Protein AF-A0A9D7K6R2-F1 (afdb_monomer_lite)

Secondary structure (DSSP, 8-state):
-GGGSTTT----TT-------PPPEEEEEEEESBSS-EEEEEETT-BHHHHHHHTT-B-TTB-SSSEEEE-TTS--EEE-HHHHHH-GGGGGGGB--TTEEEEEPBPS-EEEE-SSBSS-EEEE--TT--HHHHHHHTT-B-TT--TT-EEEEEEETTEEEEEEE-HHHHTT--

Structure (mmCIF, N/CA/C/O backbone):
data_AF-A0A9D7K6R2-F1
#
_entry.id   AF-A0A9D7K6R2-F1
#
loop_
_atom_site.group_PDB
_atom_site.id
_atom_site.type_symbol
_atom_site.label_atom_id
_atom_site.label_alt_id
_atom_site.label_comp_id
_atom_site.label_asym_id
_atom_site.label_entity_id
_atom_site.label_seq_id
_atom_site.pdbx_PDB_ins_code
_atom_site.Cartn_x
_atom_site.Cartn_y
_atom_site.Cartn_z
_atom_site.occupancy
_atom_site.B_iso_or_equiv
_atom_site.auth_seq_id
_atom_site.auth_comp_id
_atom_site.auth_asym_id
_atom_site.auth_atom_id
_atom_site.pdbx_PDB_model_num
ATOM 1 N N . MET A 1 1 ? -20.194 -12.291 38.640 1.00 50.03 1 MET A N 1
ATOM 2 C CA . MET A 1 1 ? -19.738 -13.695 38.806 1.00 50.03 1 MET A CA 1
ATOM 3 C C . MET A 1 1 ? -19.329 -14.048 40.242 1.00 50.03 1 MET A C 1
ATOM 5 O O . MET A 1 1 ? -19.576 -15.177 40.641 1.00 50.03 1 MET A O 1
ATOM 9 N N . ALA A 1 2 ? -18.831 -13.106 41.059 1.00 49.44 2 ALA A N 1
ATOM 10 C CA . ALA A 1 2 ? -18.462 -13.344 42.468 1.00 49.44 2 ALA A CA 1
ATOM 11 C C . ALA A 1 2 ? -19.596 -13.884 43.374 1.00 49.44 2 ALA A C 1
ATOM 13 O O . ALA A 1 2 ? -19.342 -14.604 44.333 1.00 49.44 2 ALA A O 1
ATOM 14 N N . SER A 1 3 ? -20.862 -13.600 43.050 1.00 56.78 3 SER A N 1
ATOM 15 C CA . SER A 1 3 ? -22.003 -13.999 43.887 1.00 56.78 3 SER A CA 1
ATOM 16 C C . SER A 1 3 ? -22.361 -15.495 43.838 1.00 56.78 3 SER A C 1
ATOM 18 O O . SER A 1 3 ? -23.118 -15.942 44.693 1.00 56.78 3 SER A O 1
ATOM 20 N N . LYS A 1 4 ? -21.856 -16.275 42.867 1.00 55.97 4 LYS A N 1
ATOM 21 C CA . LYS A 1 4 ? -22.204 -17.708 42.713 1.00 55.97 4 LYS A CA 1
ATOM 22 C C . LYS A 1 4 ? -21.193 -18.679 43.342 1.00 55.97 4 LYS A C 1
ATOM 24 O O . LYS A 1 4 ? -21.476 -19.867 43.411 1.00 55.97 4 LYS A O 1
ATOM 29 N N . LEU A 1 5 ? -20.045 -18.193 43.821 1.00 56.59 5 LEU A N 1
ATOM 30 C CA . LEU A 1 5 ? -18.946 -19.032 44.334 1.00 56.59 5 LEU A CA 1
ATOM 31 C C . LEU A 1 5 ? -18.847 -19.070 45.869 1.00 56.59 5 LEU A C 1
ATOM 33 O O . LEU A 1 5 ? -18.023 -19.794 46.418 1.00 56.59 5 LEU A O 1
ATOM 37 N N . LYS A 1 6 ? -19.701 -18.323 46.577 1.00 55.56 6 LYS A N 1
ATOM 38 C CA . LYS A 1 6 ? -19.623 -18.141 48.036 1.00 55.56 6 LYS A CA 1
ATOM 39 C C . LYS A 1 6 ? -20.032 -19.378 48.853 1.00 55.56 6 LYS A C 1
ATOM 41 O O . LYS A 1 6 ? -19.667 -19.474 50.016 1.00 55.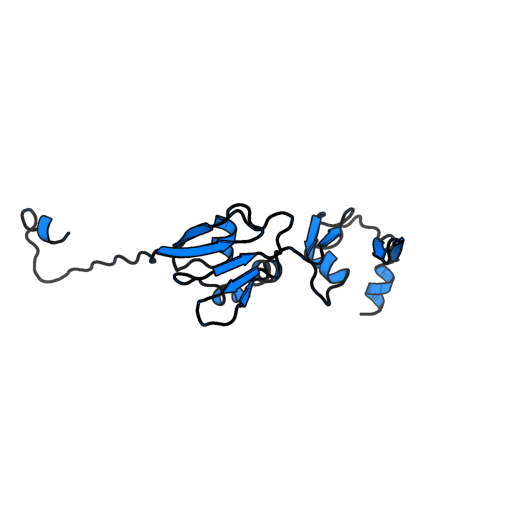56 6 LYS A O 1
ATOM 46 N N . ASN A 1 7 ? -20.763 -20.322 48.256 1.00 57.00 7 ASN A N 1
ATOM 47 C CA . ASN A 1 7 ? -21.353 -21.452 48.988 1.00 57.00 7 ASN A CA 1
ATOM 48 C C . ASN A 1 7 ? -20.484 -22.721 49.012 1.00 57.00 7 ASN A C 1
ATOM 50 O O . ASN A 1 7 ? -20.844 -23.668 49.700 1.00 57.00 7 ASN A O 1
ATOM 54 N N . TYR A 1 8 ? -19.356 -22.745 48.292 1.00 55.62 8 TYR A N 1
ATOM 55 C CA . TYR A 1 8 ? -18.466 -23.916 48.224 1.00 55.62 8 TYR A CA 1
ATOM 56 C C . TYR A 1 8 ? -17.009 -23.622 48.610 1.00 55.62 8 TYR A C 1
ATOM 58 O O . TYR A 1 8 ? -16.218 -24.553 48.724 1.00 55.62 8 TYR A O 1
ATOM 66 N N . TYR A 1 9 ? -16.650 -22.358 48.860 1.00 50.66 9 TYR A N 1
ATOM 67 C CA . TYR A 1 9 ? -15.287 -21.960 49.214 1.00 50.66 9 TYR A CA 1
ATOM 68 C C . TYR A 1 9 ? -15.296 -20.932 50.354 1.00 50.66 9 TYR A C 1
ATOM 70 O O . TYR A 1 9 ? -15.826 -19.829 50.214 1.00 50.66 9 TYR A O 1
ATOM 78 N N . TYR A 1 10 ? -14.694 -21.295 51.490 1.00 53.22 10 TYR A N 1
ATOM 79 C CA . TYR A 1 10 ? -14.354 -20.357 52.560 1.00 53.22 10 TYR A CA 1
ATOM 80 C C . TYR A 1 10 ? -13.104 -19.577 52.142 1.00 53.22 10 TYR A C 1
ATOM 82 O O . TYR A 1 10 ? -12.001 -20.117 52.136 1.00 53.22 10 TYR A O 1
ATOM 90 N N . PHE A 1 11 ? -13.271 -18.308 51.777 1.00 55.09 11 PHE A N 1
ATOM 91 C CA . PHE A 1 11 ? -12.156 -17.438 51.412 1.00 55.09 11 PHE A CA 1
ATOM 92 C C . PHE A 1 11 ? -11.631 -16.692 52.647 1.00 55.09 11 PHE A C 1
ATOM 94 O O . PHE A 1 11 ? -12.374 -15.932 53.272 1.00 55.09 11 PHE A O 1
ATOM 101 N N . GLN A 1 12 ? -10.357 -16.896 53.002 1.00 60.78 12 GLN A N 1
ATOM 102 C CA . GLN A 1 12 ? -9.669 -16.052 53.985 1.00 60.78 12 GLN A CA 1
ATOM 103 C C . GLN A 1 12 ? -9.384 -14.668 53.385 1.00 60.78 12 GLN A C 1
ATOM 105 O O . GLN A 1 12 ? -9.139 -14.530 52.189 1.00 60.78 12 GLN A O 1
ATOM 110 N N . LYS A 1 13 ? -9.462 -13.631 54.222 1.00 55.56 13 LYS A N 1
ATOM 111 C CA . LYS A 1 13 ? -9.623 -12.225 53.823 1.00 55.56 13 LYS A CA 1
ATOM 112 C C . LYS A 1 13 ? -8.381 -11.568 53.197 1.00 55.56 13 LYS A C 1
ATOM 114 O O . LYS A 1 13 ? -8.448 -10.380 52.908 1.00 55.56 13 LYS A O 1
ATOM 119 N N . GLU A 1 14 ? -7.266 -12.267 52.994 1.00 62.81 14 GLU A N 1
ATOM 120 C CA . GLU A 1 14 ? -5.986 -11.549 52.894 1.00 62.81 14 GLU A CA 1
ATOM 121 C C . GLU A 1 14 ? -5.218 -11.595 51.579 1.00 62.81 14 GLU A C 1
ATOM 123 O O . GLU A 1 14 ? -4.314 -10.789 51.474 1.00 62.81 14 GLU A O 1
ATOM 128 N N . ASN A 1 15 ? -5.580 -12.351 50.535 1.00 59.28 15 ASN A N 1
ATOM 129 C CA . ASN A 1 15 ? -4.979 -12.121 49.206 1.00 59.28 15 ASN A CA 1
ATOM 130 C C . ASN A 1 15 ? -5.916 -12.543 48.065 1.00 59.28 15 ASN A C 1
ATOM 132 O O . ASN A 1 15 ? -6.177 -13.728 47.875 1.00 59.28 15 ASN A O 1
ATOM 136 N N . PHE A 1 16 ? -6.382 -11.572 47.277 1.00 58.66 16 PHE A N 1
ATOM 137 C CA . PHE A 1 16 ? -7.012 -11.807 45.978 1.00 58.66 16 PHE A CA 1
ATOM 138 C C . PHE A 1 16 ? -6.264 -11.001 44.916 1.00 58.66 16 PHE A C 1
ATOM 140 O O . PHE A 1 16 ? -6.255 -9.775 44.982 1.00 58.66 16 PHE A O 1
ATOM 147 N N . GLU A 1 17 ? -5.703 -11.676 43.913 1.00 61.06 17 GLU A N 1
ATOM 148 C CA . GLU A 1 17 ? -5.292 -11.042 42.661 1.00 61.06 17 GLU A CA 1
ATOM 149 C C . GLU A 1 17 ? -6.150 -11.610 41.527 1.00 61.06 17 GLU A C 1
ATOM 151 O O . GLU A 1 17 ? -6.198 -12.820 41.299 1.00 61.06 17 GLU A O 1
ATOM 156 N N . LEU A 1 18 ? -6.877 -10.728 40.844 1.00 51.22 18 LEU A N 1
ATOM 157 C CA . LEU A 1 18 ? -7.662 -11.050 39.660 1.00 51.22 18 LEU A CA 1
ATOM 158 C C . LEU A 1 18 ? -7.192 -10.129 38.535 1.00 51.22 18 LEU A C 1
ATOM 160 O O . LEU A 1 18 ? -7.578 -8.963 38.489 1.00 51.22 18 LEU A O 1
ATOM 164 N N . THR A 1 19 ? -6.394 -10.664 37.615 1.00 64.25 19 THR A N 1
ATOM 165 C CA . THR A 1 19 ? -5.845 -9.896 36.494 1.00 64.25 19 THR A CA 1
ATOM 166 C C . THR A 1 19 ? -6.419 -10.437 35.188 1.00 64.25 19 THR A C 1
ATOM 168 O O . THR A 1 19 ? -5.923 -11.406 34.622 1.00 64.25 19 THR A O 1
ATOM 171 N N . VAL A 1 20 ? -7.502 -9.820 34.706 1.00 56.75 20 VAL A N 1
ATOM 172 C CA . VAL A 1 20 ? -8.017 -10.039 33.344 1.00 56.75 20 VAL A CA 1
ATOM 173 C C . VAL A 1 20 ? -7.611 -8.838 32.501 1.00 56.75 20 VAL A C 1
ATOM 175 O O . VAL A 1 20 ? -8.282 -7.810 32.509 1.00 56.75 20 VAL A O 1
ATOM 178 N N . ILE A 1 21 ? -6.496 -8.965 31.782 1.00 62.38 21 ILE A N 1
ATOM 179 C CA . ILE A 1 21 ? -6.027 -7.960 30.821 1.00 62.38 21 ILE A CA 1
ATOM 180 C C . ILE A 1 21 ? -6.304 -8.508 29.421 1.00 62.38 21 ILE A C 1
ATOM 182 O O . ILE A 1 21 ? -5.403 -8.932 28.705 1.00 62.38 21 ILE A O 1
ATOM 186 N N . THR A 1 22 ? -7.576 -8.574 29.031 1.00 69.12 22 THR A N 1
ATOM 187 C CA . THR A 1 22 ? -7.908 -8.780 27.617 1.00 69.12 22 THR A CA 1
ATOM 188 C C . THR A 1 22 ? -7.978 -7.418 26.955 1.00 69.12 22 THR A C 1
ATOM 190 O O . THR A 1 22 ? -8.674 -6.527 27.446 1.00 69.12 22 THR A O 1
ATOM 193 N N . ALA A 1 23 ? -7.278 -7.247 25.839 1.00 79.50 23 ALA A N 1
ATOM 194 C CA . ALA A 1 23 ? -7.438 -6.054 25.027 1.00 79.50 23 ALA A CA 1
ATOM 195 C C . ALA A 1 23 ? -8.918 -5.885 24.645 1.00 79.50 23 ALA A C 1
ATOM 197 O O . ALA A 1 23 ? -9.579 -6.843 24.237 1.00 79.50 23 ALA A O 1
ATOM 198 N N . ARG A 1 24 ? -9.451 -4.669 24.811 1.00 90.12 24 ARG A N 1
ATOM 199 C CA . ARG A 1 24 ? -10.836 -4.374 24.427 1.00 90.12 24 ARG A CA 1
ATOM 200 C C . ARG A 1 24 ? -11.018 -4.603 22.925 1.00 90.12 24 ARG A C 1
ATOM 202 O O . ARG A 1 24 ? -10.103 -4.341 22.143 1.00 90.12 24 ARG A O 1
ATOM 209 N N . THR A 1 25 ? -12.202 -5.056 22.534 1.00 93.94 25 THR A N 1
ATOM 210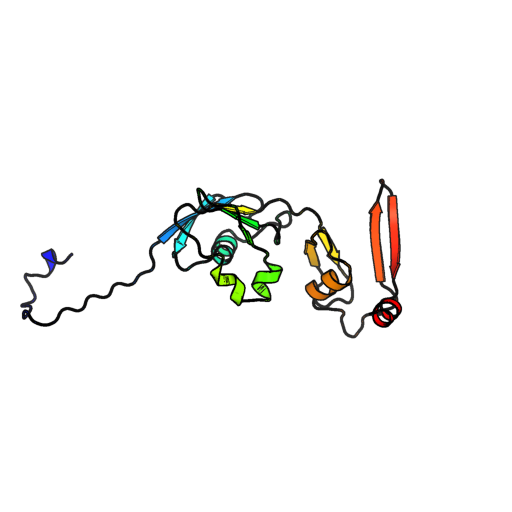 C CA . THR A 1 25 ? -12.606 -5.080 21.123 1.00 93.94 25 THR A CA 1
ATOM 211 C C . THR A 1 25 ? -13.094 -3.694 20.724 1.00 93.94 25 THR A C 1
ATOM 213 O O . THR A 1 25 ? -13.719 -3.014 21.539 1.00 93.94 25 THR A O 1
ATOM 216 N N . ILE A 1 26 ? -12.774 -3.287 19.501 1.00 96.69 26 ILE A N 1
ATOM 217 C CA . ILE A 1 26 ? -13.208 -2.038 18.893 1.00 96.69 26 ILE A CA 1
ATOM 218 C C . ILE A 1 26 ? -13.884 -2.282 17.547 1.00 96.69 26 ILE A C 1
ATOM 220 O O . ILE A 1 26 ? -13.527 -3.221 16.830 1.00 96.69 26 ILE A O 1
ATOM 224 N N . ASN A 1 27 ? -14.824 -1.406 17.201 1.00 97.38 27 ASN A N 1
ATOM 225 C CA . ASN A 1 27 ? -15.424 -1.354 15.872 1.00 97.38 27 ASN A CA 1
ATOM 226 C C . ASN A 1 27 ? -14.614 -0.438 14.956 1.00 97.38 27 ASN A C 1
ATOM 228 O O . ASN A 1 27 ? -14.353 0.714 15.301 1.00 97.38 27 ASN A O 1
ATOM 232 N N . VAL A 1 28 ? -14.259 -0.929 13.771 1.00 98.06 28 VAL A N 1
ATOM 233 C CA . VAL A 1 28 ? -13.554 -0.158 12.738 1.00 98.06 28 VAL A CA 1
ATOM 234 C C . VAL A 1 28 ? -14.278 -0.328 11.413 1.00 98.06 28 VAL A C 1
ATOM 236 O O . VAL A 1 28 ? -14.623 -1.443 11.029 1.00 98.06 28 VAL A O 1
ATOM 239 N N . ASN A 1 29 ? -14.521 0.773 10.708 1.00 98.25 29 ASN A N 1
ATOM 240 C CA . ASN A 1 29 ? -15.230 0.759 9.431 1.00 98.25 29 ASN A CA 1
ATOM 241 C C . ASN A 1 29 ? -14.229 0.792 8.280 1.00 98.25 29 ASN A C 1
ATOM 243 O O . ASN A 1 29 ? -13.477 1.756 8.150 1.00 98.25 29 ASN A O 1
ATOM 247 N N . ILE A 1 30 ? -14.228 -0.237 7.437 1.00 98.50 30 ILE A N 1
ATOM 248 C CA . ILE A 1 30 ? -13.324 -0.362 6.291 1.00 98.50 30 ILE A CA 1
ATOM 249 C C . ILE A 1 30 ? -14.149 -0.284 5.011 1.00 98.50 30 ILE A C 1
ATOM 251 O O . ILE A 1 30 ? -15.125 -1.024 4.862 1.00 98.50 30 ILE A O 1
ATOM 255 N N . TYR A 1 31 ? -13.784 0.618 4.101 1.00 98.00 31 TYR A N 1
ATOM 256 C CA . TYR A 1 31 ? -14.516 0.811 2.853 1.00 98.00 31 TYR A CA 1
ATOM 257 C C . TYR A 1 31 ? -13.632 1.230 1.668 1.00 98.00 31 TYR A C 1
ATOM 259 O O . TYR A 1 31 ? -12.509 1.709 1.843 1.00 98.00 31 TYR A O 1
ATOM 267 N N . GLY A 1 32 ? -14.173 1.085 0.456 1.00 98.06 32 GLY A N 1
ATOM 268 C CA . GLY A 1 32 ? -13.522 1.433 -0.805 1.00 98.06 32 GLY A CA 1
ATOM 269 C C . GLY A 1 32 ? -13.063 0.191 -1.568 1.00 98.06 32 GLY A C 1
ATOM 270 O O . GLY A 1 32 ? -13.761 -0.821 -1.611 1.00 98.06 32 GLY A O 1
ATOM 271 N N . GLU A 1 33 ? -11.881 0.269 -2.170 1.00 98.00 33 GLU A N 1
ATOM 272 C CA . GLU A 1 33 ? -11.290 -0.799 -2.978 1.00 98.00 33 GLU A CA 1
ATOM 273 C C . GLU A 1 33 ? -10.607 -1.872 -2.118 1.00 98.00 33 GLU A C 1
ATOM 275 O O . GLU A 1 33 ? -9.398 -2.095 -2.194 1.00 98.00 33 GLU A O 1
ATOM 280 N N . VAL A 1 34 ? -11.401 -2.559 -1.297 1.00 98.25 34 VAL A N 1
ATOM 281 C CA . VAL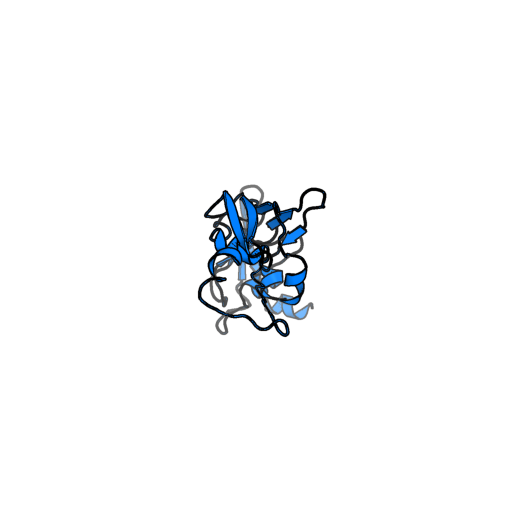 A 1 34 ? -11.008 -3.751 -0.526 1.00 98.25 34 VAL A CA 1
ATOM 282 C C . VAL A 1 34 ? -11.884 -4.945 -0.885 1.00 98.25 34 VAL A C 1
ATOM 284 O O . VAL A 1 34 ? -13.004 -4.781 -1.370 1.00 98.25 34 VAL A O 1
ATOM 287 N N . PHE A 1 35 ? -11.396 -6.160 -0.626 1.00 97.56 35 PHE A N 1
ATOM 288 C CA . PHE A 1 35 ? -12.170 -7.376 -0.903 1.00 97.56 35 PHE A CA 1
ATOM 289 C C . PHE A 1 35 ? -13.443 -7.479 -0.058 1.00 97.56 35 PHE A C 1
ATOM 291 O O . PHE A 1 35 ? -14.492 -7.857 -0.576 1.00 97.56 35 PHE A O 1
ATOM 298 N N . THR A 1 36 ? -13.365 -7.140 1.231 1.00 97.81 36 THR A N 1
ATOM 299 C CA . THR A 1 36 ? -14.512 -7.173 2.145 1.00 97.81 36 THR A CA 1
ATOM 300 C C . THR A 1 36 ? -14.704 -5.809 2.794 1.00 97.81 36 THR A C 1
ATOM 302 O O . THR A 1 36 ? -13.906 -5.385 3.626 1.00 97.81 36 THR A O 1
ATOM 305 N N . ASN A 1 37 ? -15.785 -5.130 2.422 1.00 97.00 37 ASN A N 1
ATOM 306 C CA . ASN A 1 37 ? -16.178 -3.841 2.986 1.00 97.00 37 ASN A CA 1
ATOM 307 C C . ASN A 1 37 ? -17.110 -4.034 4.193 1.00 97.00 37 ASN A C 1
ATOM 309 O O . ASN A 1 37 ? -17.897 -4.980 4.224 1.00 97.00 37 ASN A O 1
ATOM 313 N N . GLY A 1 38 ? -17.074 -3.106 5.150 1.00 97.62 38 GLY A N 1
ATOM 314 C CA . GLY A 1 38 ? -18.005 -3.063 6.278 1.00 97.62 38 GLY A CA 1
ATOM 315 C C . GLY A 1 38 ? -17.340 -2.781 7.621 1.00 97.62 38 GLY A C 1
ATOM 316 O O . GLY A 1 38 ? -16.220 -2.274 7.698 1.00 97.62 38 GLY A O 1
ATOM 317 N N . THR A 1 39 ? -18.059 -3.096 8.696 1.00 97.94 39 THR A N 1
ATOM 318 C CA . THR A 1 39 ? -17.585 -2.930 10.073 1.00 97.94 39 THR A CA 1
ATOM 319 C C . THR A 1 39 ? -16.890 -4.199 10.556 1.00 97.94 39 THR A C 1
ATOM 321 O O . THR A 1 39 ? -17.441 -5.296 10.473 1.00 97.94 39 THR A O 1
ATOM 324 N N . PHE A 1 40 ? -15.693 -4.038 11.110 1.00 97.69 40 PHE A N 1
ATOM 325 C CA . PHE A 1 40 ? -14.875 -5.110 11.660 1.00 97.69 40 PHE A CA 1
ATOM 326 C C . PHE A 1 40 ? -14.731 -4.943 13.171 1.00 97.69 40 PHE A C 1
ATOM 328 O O . PHE A 1 40 ? -14.432 -3.855 13.660 1.00 97.69 40 PHE A O 1
ATOM 335 N N . ASN A 1 41 ? -14.899 -6.050 13.896 1.00 96.56 41 ASN A N 1
ATOM 336 C CA . ASN A 1 41 ? -14.628 -6.146 15.327 1.00 96.56 41 ASN A CA 1
ATOM 337 C C . ASN A 1 41 ? -13.196 -6.645 15.523 1.00 96.56 41 ASN A C 1
ATOM 339 O O . ASN A 1 41 ? -12.904 -7.808 15.244 1.00 96.56 41 ASN A O 1
ATOM 343 N N . ILE A 1 42 ? -12.299 -5.778 15.982 1.00 94.88 42 ILE A N 1
ATOM 344 C CA . ILE A 1 42 ? -10.874 -6.103 16.128 1.00 94.88 42 ILE A CA 1
ATOM 345 C C . ILE A 1 42 ? -10.360 -5.724 17.514 1.00 94.88 42 ILE A C 1
ATOM 347 O O . ILE A 1 42 ? -10.935 -4.888 18.200 1.00 94.88 42 ILE A O 1
ATOM 351 N N . SER A 1 43 ? -9.247 -6.313 17.938 1.00 94.94 43 SER A N 1
ATOM 352 C CA . SER A 1 43 ? -8.593 -5.923 19.189 1.00 94.94 43 SER A CA 1
ATOM 353 C C . SER A 1 43 ? -8.005 -4.509 19.102 1.00 94.94 43 SER A C 1
ATOM 355 O O . SER A 1 43 ? -7.389 -4.164 18.097 1.00 94.94 43 SER A O 1
ATOM 357 N N . ALA A 1 44 ? -8.111 -3.711 20.167 1.00 92.38 44 ALA A N 1
ATOM 358 C CA . ALA A 1 44 ? -7.574 -2.344 20.223 1.00 92.38 44 ALA A CA 1
ATOM 359 C C . ALA A 1 44 ? -6.037 -2.247 20.161 1.00 92.38 44 ALA A C 1
ATOM 361 O O . ALA A 1 44 ? -5.499 -1.151 20.051 1.00 92.38 44 ALA A O 1
ATOM 362 N N . ILE A 1 45 ? -5.323 -3.372 20.247 1.00 91.56 45 ILE A N 1
ATOM 363 C CA . ILE A 1 45 ? -3.867 -3.419 20.029 1.00 91.56 45 ILE A CA 1
ATOM 364 C C . ILE A 1 45 ? -3.501 -3.564 18.546 1.00 91.56 45 ILE A C 1
ATOM 366 O O . ILE A 1 45 ? -2.323 -3.556 18.209 1.00 91.56 45 ILE A O 1
ATOM 370 N N . ASN A 1 46 ? -4.484 -3.742 17.660 1.00 93.12 46 ASN A N 1
ATOM 371 C CA . ASN A 1 46 ? -4.244 -3.879 16.229 1.00 93.12 46 ASN A CA 1
ATOM 372 C C . ASN A 1 46 ? -4.075 -2.513 15.557 1.00 93.12 46 ASN A C 1
ATOM 374 O O . ASN A 1 46 ? -4.654 -1.503 15.969 1.00 93.12 46 ASN A O 1
ATOM 378 N N . THR A 1 47 ? -3.309 -2.505 14.470 1.00 94.19 47 THR A N 1
ATOM 379 C CA . THR A 1 47 ? -3.130 -1.328 13.619 1.00 94.19 47 THR A CA 1
ATOM 380 C C . THR A 1 47 ? -4.062 -1.354 12.407 1.00 94.19 47 THR A C 1
ATOM 382 O O . THR A 1 47 ? -4.658 -2.382 12.068 1.00 94.19 47 THR A O 1
ATOM 385 N N . ALA A 1 48 ? -4.136 -0.226 11.697 1.00 95.38 48 ALA A N 1
ATOM 386 C CA . ALA A 1 48 ? -4.807 -0.104 10.404 1.00 95.38 48 ALA A CA 1
ATOM 387 C C . ALA A 1 48 ? -4.349 -1.160 9.393 1.00 95.38 48 ALA A C 1
ATOM 389 O O . ALA A 1 48 ? -5.165 -1.680 8.637 1.00 95.38 48 ALA A O 1
ATOM 390 N N . PHE A 1 49 ? -3.071 -1.540 9.421 1.00 94.44 49 PHE A N 1
ATOM 391 C CA . PHE A 1 49 ? -2.551 -2.590 8.554 1.00 94.44 49 PHE A CA 1
ATOM 392 C C . PHE A 1 49 ? -3.135 -3.968 8.901 1.00 94.44 49 PHE A C 1
ATOM 394 O O . PHE A 1 49 ? -3.544 -4.705 8.006 1.00 94.44 49 PHE A O 1
ATOM 401 N N . ASN A 1 50 ? -3.248 -4.309 10.191 1.00 93.75 50 ASN A N 1
ATOM 402 C CA . ASN A 1 50 ? -3.884 -5.564 10.607 1.00 93.75 50 ASN A CA 1
ATOM 403 C C . ASN A 1 50 ? -5.366 -5.609 10.215 1.00 93.75 50 ASN A C 1
ATOM 405 O O . ASN A 1 50 ? -5.851 -6.639 9.752 1.00 93.75 50 ASN A O 1
ATOM 409 N N . ALA A 1 51 ? -6.078 -4.493 10.380 1.00 96.25 51 ALA A N 1
ATOM 410 C CA . ALA A 1 51 ? -7.476 -4.377 9.980 1.00 96.25 51 ALA A CA 1
ATOM 411 C C . ALA A 1 51 ? -7.644 -4.504 8.456 1.00 96.25 51 ALA A C 1
ATOM 413 O O . ALA A 1 51 ? -8.534 -5.208 7.985 1.00 96.25 51 ALA A O 1
ATOM 414 N N . LEU A 1 52 ? -6.734 -3.908 7.681 1.00 96.19 52 LEU A N 1
ATOM 415 C CA . LEU A 1 52 ? -6.709 -4.049 6.230 1.00 96.19 52 LEU A CA 1
ATOM 416 C C . LEU A 1 52 ? -6.490 -5.510 5.809 1.00 96.19 52 LEU A C 1
ATOM 418 O O . LEU A 1 52 ? -7.211 -5.996 4.942 1.00 96.19 52 LEU A O 1
ATOM 422 N N . ILE A 1 53 ? -5.581 -6.243 6.460 1.00 95.00 53 ILE A N 1
ATOM 423 C CA . ILE A 1 53 ? -5.420 -7.691 6.234 1.00 95.00 53 ILE A CA 1
ATOM 424 C C . ILE A 1 53 ? -6.720 -8.441 6.550 1.00 95.00 53 ILE A C 1
ATOM 426 O O . ILE A 1 53 ? -7.131 -9.297 5.771 1.00 95.00 53 ILE A O 1
ATOM 430 N N . ALA A 1 54 ? -7.396 -8.103 7.652 1.00 95.88 54 ALA A N 1
ATOM 431 C CA . ALA A 1 54 ? -8.666 -8.728 8.022 1.00 95.88 54 ALA A CA 1
ATOM 432 C C . ALA A 1 54 ? -9.780 -8.485 6.984 1.00 95.88 54 ALA A C 1
ATOM 434 O O . ALA A 1 54 ? -10.645 -9.340 6.814 1.00 95.88 54 ALA A O 1
ATOM 435 N N . SER A 1 55 ? -9.729 -7.368 6.246 1.00 96.88 55 SER A N 1
ATOM 436 C CA . SER A 1 55 ? -10.632 -7.088 5.114 1.00 96.88 55 SER A CA 1
ATOM 437 C C . SER A 1 55 ? -10.288 -7.840 3.817 1.00 96.88 55 SER A C 1
ATOM 439 O O . SER A 1 55 ? -10.996 -7.707 2.819 1.00 96.88 55 SER A O 1
ATOM 441 N N . GLY A 1 56 ? -9.207 -8.629 3.814 1.00 96.31 56 GLY A N 1
ATOM 442 C CA . GLY A 1 56 ? -8.653 -9.293 2.630 1.00 96.31 56 GLY A CA 1
ATOM 443 C C . GLY A 1 56 ? -7.634 -8.449 1.858 1.00 96.31 56 GLY A C 1
ATOM 444 O O . GLY A 1 56 ? -7.080 -8.918 0.868 1.00 96.31 56 GLY A O 1
ATOM 445 N N . GLY A 1 57 ? -7.347 -7.231 2.322 1.00 96.44 57 GLY A N 1
ATOM 446 C CA . GLY A 1 57 ? -6.448 -6.282 1.672 1.00 96.44 57 GLY A CA 1
ATOM 447 C C . GLY A 1 57 ? -7.099 -5.478 0.537 1.00 96.44 57 GLY A C 1
ATOM 448 O O . GLY A 1 57 ? -8.274 -5.687 0.211 1.00 96.44 57 GLY A O 1
ATOM 449 N N . PRO A 1 58 ? -6.345 -4.537 -0.064 1.00 97.06 58 PRO A N 1
ATOM 450 C CA . PRO A 1 58 ? -6.784 -3.810 -1.250 1.00 97.06 58 PRO A CA 1
ATOM 451 C C . PRO A 1 58 ? -7.024 -4.743 -2.443 1.00 97.06 58 PRO A C 1
ATOM 453 O O . PRO A 1 58 ? -6.312 -5.735 -2.621 1.00 97.06 58 PRO A O 1
ATOM 456 N N . THR A 1 59 ? -8.001 -4.411 -3.288 1.00 96.69 59 THR A N 1
ATOM 457 C CA . THR A 1 59 ? -8.209 -5.096 -4.575 1.00 96.69 59 THR A CA 1
ATOM 458 C C . THR A 1 59 ? -7.103 -4.726 -5.574 1.00 96.69 59 THR A C 1
ATOM 460 O O . THR A 1 59 ? -6.276 -3.852 -5.329 1.00 96.69 59 THR A O 1
ATOM 463 N N . ASN A 1 60 ? -7.125 -5.321 -6.772 1.00 93.12 60 ASN A N 1
ATOM 464 C CA . ASN A 1 60 ? -6.222 -4.938 -7.870 1.00 93.12 60 ASN A CA 1
ATOM 465 C C . ASN A 1 60 ? -6.410 -3.492 -8.376 1.00 93.12 60 ASN A C 1
ATOM 467 O O . ASN A 1 60 ? -5.602 -3.028 -9.187 1.00 93.12 60 ASN A O 1
ATOM 471 N N . LEU A 1 61 ? -7.489 -2.823 -7.962 1.00 95.06 61 LEU A N 1
ATOM 472 C CA . LEU A 1 61 ? -7.771 -1.420 -8.255 1.00 95.06 61 LEU A CA 1
ATOM 473 C C . LEU A 1 61 ? -7.485 -0.516 -7.052 1.00 95.06 61 LEU A C 1
ATOM 475 O O . LEU A 1 61 ? -7.393 0.695 -7.226 1.00 95.06 61 LEU A O 1
ATOM 479 N N . GLY A 1 62 ? -7.338 -1.085 -5.855 1.00 97.19 62 GLY A N 1
ATOM 480 C CA . GLY A 1 62 ? -7.133 -0.338 -4.627 1.00 97.19 62 GLY A CA 1
ATOM 481 C C . GLY A 1 62 ? -5.715 0.181 -4.471 1.00 97.19 62 GLY A C 1
ATOM 482 O O . GLY A 1 62 ? -4.735 -0.486 -4.805 1.00 97.19 62 GLY A O 1
ATOM 483 N N . SER A 1 63 ? -5.614 1.392 -3.935 1.00 97.81 63 SER A N 1
ATOM 484 C CA . SER A 1 63 ? -4.343 1.984 -3.555 1.00 97.81 63 SER A CA 1
ATOM 485 C C . SER A 1 63 ? -3.734 1.206 -2.393 1.00 97.81 63 SER A C 1
ATOM 487 O O . SER A 1 63 ? -4.396 0.905 -1.400 1.00 97.81 63 SER A O 1
ATOM 489 N N . VAL A 1 64 ? -2.442 0.923 -2.495 1.00 96.25 64 VAL A N 1
ATOM 490 C CA . VAL A 1 64 ? -1.629 0.382 -1.400 1.00 96.25 64 VAL A CA 1
ATOM 491 C C . VAL A 1 64 ? -0.832 1.488 -0.705 1.00 96.25 64 VAL A C 1
ATOM 493 O O . VAL A 1 64 ? -0.126 1.224 0.264 1.00 96.25 64 VAL A O 1
ATOM 496 N N . ARG A 1 65 ? -0.928 2.736 -1.184 1.00 94.81 65 ARG A N 1
ATOM 497 C CA . ARG A 1 65 ? -0.063 3.845 -0.743 1.00 94.81 65 ARG A CA 1
ATOM 498 C C . ARG A 1 65 ? -0.796 5.057 -0.197 1.00 94.81 65 ARG A C 1
ATOM 500 O O . ARG A 1 65 ? -0.246 5.799 0.612 1.00 94.81 65 ARG A O 1
ATOM 507 N N . LYS A 1 66 ? -2.030 5.271 -0.646 1.00 95.88 66 LYS A N 1
ATOM 508 C CA . LYS A 1 66 ? -2.893 6.385 -0.239 1.00 95.88 66 LYS A CA 1
ATOM 509 C C . LYS A 1 66 ? -4.065 5.910 0.620 1.00 95.88 66 LYS A C 1
ATOM 511 O O . LYS A 1 66 ? -5.136 6.508 0.579 1.00 95.88 66 LYS A O 1
ATOM 516 N N . ILE A 1 67 ? -3.877 4.833 1.383 1.00 97.44 67 ILE A N 1
ATOM 517 C CA . ILE A 1 67 ? -4.905 4.314 2.291 1.00 97.44 67 ILE A CA 1
ATOM 518 C C . ILE A 1 67 ? -5.099 5.327 3.413 1.00 97.44 67 ILE A C 1
ATOM 520 O O . ILE A 1 67 ? -4.142 5.705 4.083 1.00 97.44 67 ILE A O 1
ATOM 524 N N . GLN A 1 68 ? -6.328 5.776 3.626 1.00 97.69 68 GLN A N 1
ATOM 525 C CA . GLN A 1 68 ? -6.626 6.819 4.597 1.00 97.69 68 GLN A CA 1
ATOM 526 C C . GLN A 1 68 ? -7.170 6.205 5.877 1.00 97.69 68 GLN A C 1
ATOM 528 O O . GLN A 1 68 ? -8.170 5.494 5.861 1.00 97.69 68 GLN A O 1
ATOM 533 N N . VAL A 1 69 ? -6.540 6.530 6.998 1.00 97.62 69 VAL A N 1
ATOM 534 C CA . VAL A 1 69 ? -7.001 6.178 8.340 1.00 97.62 69 VAL A CA 1
ATOM 535 C C . VAL A 1 69 ? -7.501 7.448 9.002 1.00 97.62 69 VAL A C 1
ATOM 537 O O . VAL A 1 69 ? -6.746 8.406 9.181 1.00 97.62 69 VAL A O 1
ATOM 540 N N . THR A 1 70 ? -8.781 7.476 9.346 1.00 97.44 70 THR A N 1
ATOM 541 C CA . THR A 1 70 ? -9.446 8.667 9.868 1.00 97.44 70 THR A CA 1
ATOM 542 C C . THR A 1 70 ? -10.096 8.363 11.200 1.00 97.44 70 THR A C 1
ATOM 544 O O . THR A 1 70 ? -10.965 7.501 11.307 1.00 97.44 70 THR A O 1
ATOM 547 N N . ARG A 1 71 ? -9.706 9.139 12.206 1.00 96.00 71 ARG A N 1
ATOM 548 C CA . ARG A 1 71 ? -10.377 9.184 13.497 1.00 96.00 71 ARG A CA 1
ATOM 549 C C . ARG A 1 71 ? -11.367 10.343 13.509 1.00 96.00 71 ARG A C 1
ATOM 551 O O . ARG A 1 71 ? -10.973 11.443 13.112 1.00 96.00 71 ARG A O 1
ATOM 558 N N . PRO A 1 72 ? -12.610 10.156 13.982 1.00 94.06 72 PRO A N 1
ATOM 559 C CA . PRO A 1 72 ? -13.571 11.248 14.093 1.00 94.06 72 PRO A CA 1
ATOM 560 C C . PRO A 1 72 ? -12.978 12.473 14.809 1.00 94.06 72 PRO A C 1
ATOM 562 O O . PRO A 1 72 ? -12.401 12.359 15.890 1.00 94.06 72 PRO A O 1
ATOM 565 N N . GLY A 1 73 ? -13.083 13.645 14.177 1.00 94.00 73 GLY A N 1
ATOM 566 C CA . GLY A 1 73 ? -12.536 14.905 14.696 1.00 94.00 73 GLY A CA 1
ATOM 567 C C . GLY A 1 73 ? -11.029 15.112 14.493 1.00 94.00 73 GLY A C 1
ATOM 568 O O . GLY A 1 73 ? -10.506 16.142 14.914 1.00 94.00 73 GLY A O 1
ATOM 569 N N . GLN A 1 74 ? -10.320 14.183 13.844 1.00 95.38 74 GLN A N 1
ATOM 570 C CA . GLN A 1 74 ? -8.902 14.325 13.500 1.00 95.38 74 GLN A CA 1
ATOM 571 C C . GLN A 1 74 ? -8.698 14.375 11.986 1.00 95.38 74 GLN A C 1
ATOM 573 O O . GLN A 1 74 ? -9.540 13.935 11.204 1.00 95.38 74 GLN A O 1
ATOM 578 N N . LYS A 1 75 ? -7.552 14.918 11.564 1.00 94.81 75 LYS A N 1
ATOM 579 C CA . LYS A 1 75 ? -7.159 14.885 10.153 1.00 94.81 75 LYS A CA 1
ATOM 580 C C . LYS A 1 75 ? -6.841 13.440 9.731 1.00 94.81 75 LYS A C 1
ATOM 582 O O . LYS A 1 75 ? -6.213 12.728 10.518 1.00 94.81 75 LYS A O 1
ATOM 587 N N . PRO A 1 76 ? -7.216 13.026 8.507 1.00 95.25 76 PRO A N 1
ATOM 588 C CA . PRO A 1 76 ? -6.824 11.730 7.966 1.00 95.25 76 PRO A CA 1
ATOM 589 C C . PRO A 1 76 ? -5.303 11.554 7.951 1.00 95.25 76 PRO A C 1
ATOM 591 O O . PRO A 1 76 ? -4.564 12.490 7.632 1.00 95.25 76 PRO A O 1
ATOM 594 N N . LYS A 1 77 ? -4.842 10.343 8.267 1.00 94.94 77 LYS A N 1
ATOM 595 C CA . LYS A 1 77 ? -3.451 9.911 8.100 1.00 94.94 77 LYS A CA 1
ATOM 596 C C . LYS A 1 77 ? -3.353 8.946 6.925 1.00 94.94 77 LYS A C 1
ATOM 598 O O . LYS A 1 77 ? -4.218 8.089 6.767 1.00 94.94 77 LYS A O 1
ATOM 603 N N . ASN A 1 78 ? -2.276 9.039 6.152 1.00 94.12 78 ASN A N 1
ATOM 604 C CA . ASN A 1 78 ? -2.037 8.130 5.035 1.00 94.12 78 ASN A CA 1
ATOM 605 C C . ASN A 1 78 ? -1.161 6.960 5.479 1.00 94.12 78 ASN A C 1
ATOM 607 O O . ASN A 1 78 ? -0.019 7.167 5.883 1.00 94.12 78 ASN A O 1
ATOM 611 N N . LEU A 1 79 ? -1.696 5.748 5.380 1.00 94.56 79 LEU A N 1
ATOM 612 C CA . LEU A 1 79 ? -0.961 4.501 5.503 1.00 94.56 79 LEU A CA 1
ATOM 613 C C . LEU A 1 79 ? -0.391 4.123 4.129 1.00 94.56 79 LEU A C 1
ATOM 615 O O . LEU A 1 79 ? -1.137 3.784 3.210 1.00 94.56 79 LEU A O 1
ATOM 619 N N . ASP A 1 80 ? 0.935 4.151 4.012 1.00 94.06 80 ASP A N 1
ATOM 620 C CA . ASP A 1 80 ? 1.654 3.614 2.856 1.00 94.06 80 ASP A CA 1
ATOM 621 C C . ASP A 1 80 ? 2.175 2.211 3.197 1.00 94.06 80 ASP A C 1
ATOM 623 O O . ASP A 1 80 ? 3.044 2.052 4.061 1.00 94.06 80 ASP A O 1
ATOM 627 N N . VAL A 1 81 ? 1.642 1.185 2.526 1.00 92.56 81 VAL A N 1
ATOM 628 C CA . VAL A 1 81 ? 2.022 -0.217 2.748 1.00 92.56 81 VAL A CA 1
ATOM 629 C C . VAL A 1 81 ? 3.498 -0.447 2.432 1.00 92.56 81 VAL A C 1
ATOM 631 O O . VAL A 1 81 ? 4.151 -1.215 3.135 1.00 92.56 81 VAL A O 1
ATOM 634 N N . TYR A 1 82 ? 4.068 0.227 1.430 1.00 91.12 82 TYR A N 1
ATOM 635 C CA . TYR A 1 82 ? 5.485 0.060 1.098 1.00 91.12 82 TYR A CA 1
ATOM 636 C C . TYR A 1 82 ? 6.378 0.600 2.212 1.00 91.12 82 TYR A C 1
ATOM 638 O O . TYR A 1 82 ? 7.370 -0.036 2.570 1.00 91.12 82 TYR A O 1
ATOM 646 N N . LEU A 1 83 ? 6.025 1.750 2.792 1.00 89.00 83 LEU A N 1
ATOM 647 C CA . LEU A 1 83 ? 6.753 2.287 3.943 1.00 89.00 83 LEU A CA 1
ATOM 648 C C . LEU A 1 83 ? 6.574 1.393 5.170 1.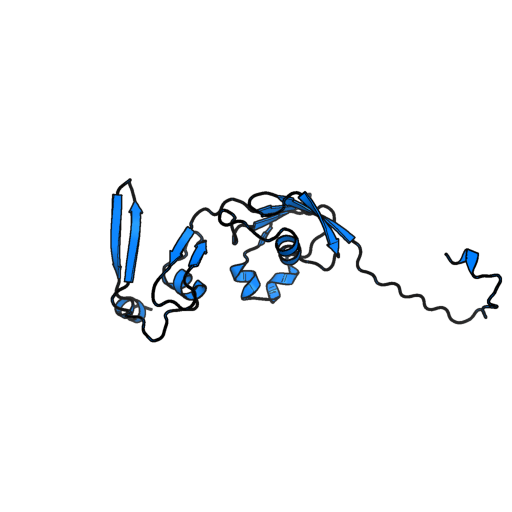00 89.00 83 LEU A C 1
ATOM 650 O O . LEU A 1 83 ? 7.545 1.130 5.875 1.00 89.00 83 LEU A O 1
ATOM 654 N N . TYR A 1 84 ? 5.362 0.881 5.390 1.00 88.06 84 TYR A N 1
ATOM 655 C CA . TYR A 1 84 ? 5.047 0.022 6.530 1.00 88.06 84 TYR A CA 1
ATOM 656 C C . TYR A 1 84 ? 5.850 -1.278 6.521 1.00 88.06 84 TYR A C 1
ATOM 658 O O . TYR A 1 84 ? 6.406 -1.671 7.544 1.00 88.06 84 TYR A O 1
ATOM 666 N N . LEU A 1 85 ? 5.955 -1.928 5.360 1.00 85.38 85 LEU A N 1
ATOM 667 C CA . LEU A 1 85 ? 6.697 -3.181 5.217 1.00 85.38 85 LEU A CA 1
ATOM 668 C C . LEU A 1 85 ? 8.214 -2.998 5.370 1.00 85.38 85 LEU A C 1
ATOM 670 O O . LEU A 1 85 ? 8.896 -3.930 5.787 1.00 85.38 85 LEU A O 1
ATOM 674 N N . ASN A 1 86 ? 8.737 -1.812 5.049 1.00 83.25 86 ASN A N 1
ATOM 675 C CA . ASN A 1 86 ? 10.172 -1.525 5.104 1.00 83.25 86 ASN A CA 1
ATOM 676 C C . ASN A 1 86 ? 10.620 -0.873 6.421 1.00 83.25 86 ASN A C 1
ATOM 678 O O . ASN A 1 86 ? 11.806 -0.920 6.745 1.00 83.25 86 ASN A O 1
ATOM 682 N N . ASN A 1 87 ? 9.710 -0.254 7.178 1.00 82.50 87 ASN A N 1
ATOM 683 C CA . ASN A 1 87 ? 10.029 0.440 8.422 1.00 82.50 87 ASN A CA 1
ATOM 684 C C . ASN A 1 87 ? 9.024 0.093 9.535 1.00 82.50 87 ASN A C 1
ATOM 686 O O . ASN A 1 87 ? 8.005 0.772 9.682 1.00 82.50 87 ASN A O 1
ATOM 690 N N . PRO A 1 88 ? 9.335 -0.900 10.386 1.00 71.94 88 PRO A N 1
ATOM 691 C CA . PRO A 1 88 ? 8.470 -1.291 11.497 1.00 71.94 88 PRO A CA 1
ATOM 692 C C . PRO A 1 88 ? 8.173 -0.160 12.494 1.00 71.94 88 PRO A C 1
ATOM 694 O O . PRO A 1 88 ? 7.168 -0.222 13.200 1.00 71.94 88 PRO A O 1
ATOM 697 N N . SER A 1 89 ? 8.993 0.893 12.561 1.00 78.69 89 SER A N 1
ATOM 698 C CA . SER A 1 89 ? 8.801 1.998 13.509 1.00 78.69 89 SER A CA 1
ATOM 699 C C . SER A 1 89 ? 7.544 2.825 13.229 1.00 78.69 89 SER A C 1
ATOM 701 O O . SER A 1 89 ? 6.998 3.419 14.154 1.00 78.69 89 SER A O 1
ATOM 703 N N . ILE A 1 90 ? 7.034 2.831 11.989 1.00 77.75 90 ILE A N 1
ATOM 704 C CA . ILE A 1 90 ? 5.828 3.605 11.640 1.00 77.75 90 ILE A CA 1
ATOM 705 C C . ILE A 1 90 ? 4.535 2.962 12.162 1.00 77.75 90 ILE A C 1
ATOM 707 O O . ILE A 1 90 ? 3.477 3.583 12.134 1.00 77.75 90 ILE A O 1
ATOM 711 N N . THR A 1 91 ? 4.605 1.720 12.658 1.00 72.31 91 THR A N 1
ATOM 712 C CA . THR A 1 91 ? 3.459 0.986 13.226 1.00 72.31 91 THR A CA 1
ATOM 713 C C . THR A 1 91 ? 2.753 1.759 14.339 1.00 72.31 91 THR A C 1
ATOM 715 O O . THR A 1 91 ? 1.529 1.683 14.455 1.00 72.31 91 THR A O 1
ATOM 718 N N . GLN A 1 92 ? 3.503 2.547 15.115 1.00 74.81 92 GLN A N 1
ATOM 719 C CA . GLN A 1 92 ? 2.984 3.296 16.258 1.00 74.81 92 GLN A CA 1
ATOM 720 C C . GLN A 1 92 ? 1.958 4.368 15.866 1.00 74.81 92 GLN A C 1
ATOM 722 O O . GLN A 1 92 ? 1.073 4.689 16.659 1.00 74.81 92 GLN A O 1
ATOM 727 N N . ASP A 1 93 ? 2.015 4.879 14.635 1.00 83.38 93 ASP A N 1
ATOM 728 C CA . ASP A 1 93 ? 1.132 5.956 14.181 1.00 83.38 93 ASP A CA 1
ATOM 729 C C . ASP A 1 93 ? -0.270 5.490 13.776 1.00 83.38 93 ASP A C 1
ATOM 731 O O . ASP A 1 93 ? -1.175 6.328 13.640 1.00 83.38 93 ASP A O 1
ATOM 735 N N . PHE A 1 94 ? -0.447 4.175 13.602 1.00 92.88 94 PHE A N 1
ATOM 736 C CA . PHE A 1 94 ? -1.626 3.562 12.987 1.00 92.88 94 PHE A CA 1
ATOM 737 C C . PHE A 1 94 ? -2.395 2.615 13.912 1.00 92.88 94 PHE A C 1
ATOM 739 O O . PHE A 1 94 ? -3.196 1.820 13.420 1.00 92.88 94 PHE A O 1
ATOM 746 N N . TYR A 1 95 ? -2.194 2.687 15.231 1.00 93.69 95 TYR A N 1
ATOM 747 C CA . TYR A 1 95 ? -3.095 2.024 16.178 1.00 93.69 95 TYR A CA 1
ATOM 748 C C . TYR A 1 95 ? -4.522 2.558 16.046 1.00 93.69 95 TYR A C 1
ATOM 750 O O . TYR A 1 95 ? -4.751 3.771 15.949 1.00 93.69 95 TYR A O 1
ATOM 758 N N . LEU A 1 96 ? -5.474 1.631 16.062 1.00 95.25 96 LEU A N 1
ATOM 759 C CA . LEU A 1 96 ? -6.882 1.926 15.843 1.00 95.25 96 LEU A CA 1
ATOM 760 C C . LEU A 1 96 ? -7.616 2.184 17.156 1.00 95.25 96 LEU A C 1
ATOM 762 O O . LEU A 1 96 ? -7.323 1.597 18.196 1.00 95.25 96 LEU A O 1
ATOM 766 N N . ASN A 1 97 ? -8.620 3.046 17.069 1.00 95.31 97 ASN A N 1
ATOM 767 C CA . ASN A 1 97 ? -9.583 3.319 18.119 1.00 95.31 97 ASN A CA 1
ATOM 768 C C . ASN A 1 97 ? -10.998 2.958 17.670 1.00 95.31 97 ASN A C 1
ATOM 770 O O . ASN A 1 97 ? -11.274 2.734 16.493 1.00 95.31 97 ASN A O 1
ATOM 774 N N . GLU A 1 98 ? -11.896 2.940 18.652 1.00 96.19 98 GLU A N 1
ATOM 775 C CA . GLU A 1 98 ? -13.327 2.794 18.425 1.00 96.19 98 GLU A CA 1
ATOM 776 C C . GLU A 1 98 ? -13.823 3.800 17.382 1.00 96.19 98 GLU A C 1
ATOM 778 O O . GLU A 1 98 ? -13.590 5.005 17.512 1.00 96.19 98 GLU A O 1
ATOM 783 N N . ASN A 1 99 ? -14.544 3.288 16.387 1.00 96.38 99 ASN A N 1
ATOM 784 C CA . ASN A 1 99 ? -15.132 4.032 15.279 1.00 96.38 99 ASN A CA 1
ATOM 785 C C . ASN A 1 99 ? -14.122 4.728 14.352 1.00 96.38 99 ASN A C 1
ATOM 787 O O . ASN A 1 99 ? -14.498 5.662 13.640 1.00 96.38 99 ASN A O 1
ATOM 791 N N . ASP A 1 100 ? -12.861 4.286 14.321 1.00 97.75 100 ASP A N 1
ATOM 792 C CA . ASP A 1 100 ? -11.939 4.706 13.265 1.00 97.75 100 ASP A CA 1
ATOM 793 C C . ASP A 1 100 ? -12.429 4.189 11.892 1.00 97.75 100 ASP A C 1
ATOM 795 O O . ASP A 1 100 ? -13.064 3.135 11.766 1.00 97.75 100 ASP A O 1
ATOM 799 N N . PHE A 1 101 ? -12.125 4.955 10.846 1.00 98.12 101 PHE A N 1
ATOM 800 C CA . PHE A 1 101 ? -12.447 4.652 9.456 1.00 98.12 101 PHE A CA 1
ATOM 801 C C . PHE A 1 101 ? -11.170 4.372 8.667 1.00 98.12 101 PHE A C 1
ATOM 803 O O . PHE A 1 101 ? -10.207 5.134 8.755 1.00 98.12 101 PHE A O 1
ATOM 810 N N . ILE A 1 102 ? -11.182 3.318 7.857 1.00 98.31 102 ILE A N 1
ATOM 811 C CA . ILE A 1 102 ? -10.130 2.994 6.895 1.00 98.31 102 ILE A CA 1
ATOM 812 C C . ILE A 1 102 ? -10.744 3.059 5.503 1.00 98.31 102 ILE A C 1
ATOM 814 O O . ILE A 1 102 ? -11.633 2.280 5.168 1.00 98.31 102 ILE A O 1
ATOM 818 N N . PHE A 1 103 ? -10.263 3.992 4.696 1.00 98.44 103 PHE A N 1
ATOM 819 C CA . PHE A 1 103 ? -10.692 4.167 3.320 1.00 98.44 103 PHE A CA 1
ATOM 820 C C . PHE A 1 103 ? -9.567 3.788 2.367 1.00 98.44 103 PHE A C 1
ATOM 822 O O . PHE A 1 103 ? -8.461 4.327 2.452 1.00 98.44 103 PHE A O 1
ATOM 829 N N . VAL A 1 104 ? -9.860 2.881 1.441 1.00 98.56 104 VAL A N 1
ATOM 830 C CA . VAL A 1 104 ? -8.942 2.492 0.371 1.00 98.56 104 VAL A CA 1
ATOM 831 C C . VAL A 1 104 ? -9.430 3.111 -0.940 1.00 98.56 104 VAL A C 1
ATOM 833 O O . VAL A 1 104 ? -10.418 2.634 -1.503 1.00 98.56 104 VAL A O 1
ATOM 836 N N . PRO A 1 105 ? -8.791 4.186 -1.434 1.00 98.00 105 PRO A N 1
ATOM 837 C CA . PRO A 1 105 ? -9.169 4.787 -2.707 1.00 98.00 105 PRO A CA 1
ATOM 838 C C . PRO A 1 105 ? -8.704 3.927 -3.887 1.00 98.00 105 PRO A C 1
ATOM 840 O O . PRO A 1 105 ? -7.878 3.027 -3.732 1.00 98.00 105 PRO A O 1
ATOM 843 N N . ILE A 1 106 ? -9.183 4.257 -5.086 1.00 97.69 106 ILE A N 1
ATOM 844 C CA . ILE A 1 106 ? -8.646 3.711 -6.338 1.00 97.69 106 ILE A CA 1
ATOM 845 C C . ILE A 1 106 ? -7.190 4.174 -6.507 1.00 97.69 106 ILE A C 1
ATOM 847 O O . ILE A 1 106 ? -6.866 5.340 -6.269 1.00 97.69 106 ILE A O 1
ATOM 851 N N . ALA A 1 107 ? -6.311 3.267 -6.928 1.00 96.81 107 ALA A N 1
ATOM 852 C CA . ALA A 1 107 ? -4.925 3.572 -7.255 1.00 96.81 107 ALA A CA 1
ATOM 853 C C . ALA A 1 107 ? -4.835 4.446 -8.516 1.00 96.81 107 ALA A C 1
ATOM 855 O O . ALA A 1 107 ? -5.416 4.131 -9.553 1.00 96.81 107 ALA A O 1
ATOM 856 N N . GLU A 1 108 ? -4.064 5.531 -8.450 1.00 92.50 108 GLU A N 1
ATOM 857 C CA . GLU A 1 108 ? -4.000 6.512 -9.544 1.00 92.50 108 GLU A CA 1
ATOM 858 C C . GLU A 1 108 ? -2.962 6.151 -10.615 1.00 92.50 108 GLU A C 1
ATOM 860 O O . GLU A 1 108 ? -3.239 6.215 -11.811 1.00 92.50 108 GLU A O 1
ATOM 865 N N . LYS A 1 109 ? -1.743 5.781 -10.202 1.00 92.75 109 LYS A N 1
ATOM 866 C CA . LYS A 1 109 ? -0.607 5.578 -11.111 1.00 92.75 109 LYS A CA 1
ATOM 867 C C . LYS A 1 109 ? -0.038 4.179 -10.941 1.00 92.75 109 LYS A C 1
ATOM 869 O O . LYS A 1 109 ? 0.862 3.937 -10.138 1.00 92.75 109 LYS A O 1
ATOM 874 N N . LEU A 1 110 ? -0.566 3.259 -11.739 1.00 93.75 110 LEU A N 1
ATOM 875 C CA . LEU A 1 110 ? -0.137 1.866 -11.775 1.00 93.75 110 LEU A CA 1
ATOM 876 C C . LEU A 1 110 ? 0.875 1.641 -12.899 1.00 93.75 110 LEU A C 1
ATOM 878 O O . LEU A 1 110 ? 0.614 1.946 -14.062 1.00 93.75 110 LEU A O 1
ATOM 882 N N . VAL A 1 111 ? 2.021 1.060 -12.557 1.00 94.75 111 VAL A N 1
ATOM 883 C CA . VAL A 1 111 ? 3.071 0.688 -13.505 1.00 94.75 111 VAL A CA 1
ATOM 884 C C . VAL A 1 111 ? 3.309 -0.810 -13.414 1.00 94.75 111 VAL A C 1
ATOM 886 O O . VAL A 1 111 ? 3.512 -1.357 -12.335 1.00 94.75 111 VAL A O 1
ATOM 889 N N . THR A 1 112 ? 3.268 -1.488 -14.557 1.00 95.38 112 THR A N 1
ATOM 890 C CA . THR A 1 112 ? 3.598 -2.915 -14.633 1.00 95.38 112 THR A CA 1
ATOM 891 C C . THR A 1 112 ? 5.062 -3.063 -15.011 1.00 95.38 112 THR A C 1
ATOM 893 O O . THR A 1 112 ? 5.511 -2.445 -15.976 1.00 95.38 112 THR A O 1
ATOM 896 N N . ILE A 1 113 ? 5.791 -3.882 -14.259 1.00 94.94 1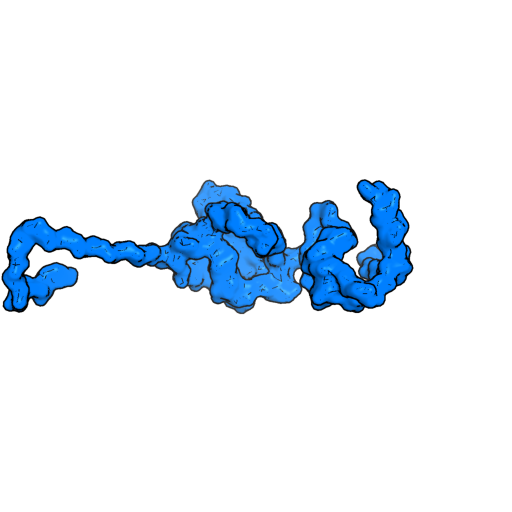13 ILE A N 1
ATOM 897 C CA . ILE A 1 113 ? 7.175 -4.245 -14.550 1.00 94.94 113 ILE A CA 1
ATOM 898 C C . ILE A 1 113 ? 7.273 -5.755 -14.758 1.00 94.94 113 ILE A C 1
ATOM 900 O O . ILE A 1 113 ? 6.693 -6.544 -14.014 1.00 94.94 113 ILE A O 1
ATOM 904 N N . SER A 1 114 ? 7.991 -6.154 -15.803 1.00 94.62 114 SER A N 1
ATOM 905 C CA . SER A 1 114 ? 8.125 -7.545 -16.236 1.00 94.62 114 SER A CA 1
ATOM 906 C C . SER A 1 114 ? 9.511 -7.805 -16.821 1.00 94.62 114 SER A C 1
ATOM 908 O O . SER A 1 114 ? 10.209 -6.861 -17.189 1.00 94.62 114 SER A O 1
ATOM 910 N N . GLY A 1 115 ? 9.880 -9.080 -16.966 1.00 93.81 115 GLY A N 1
ATOM 911 C CA . GLY A 1 115 ? 11.194 -9.502 -17.455 1.00 93.81 115 GLY A CA 1
ATOM 912 C C . GLY A 1 115 ? 12.150 -9.820 -16.306 1.00 93.81 115 GLY A C 1
ATOM 913 O O . GLY A 1 115 ? 11.721 -10.335 -15.277 1.00 93.81 115 GLY A O 1
ATOM 914 N N . GLU A 1 116 ? 13.431 -9.498 -16.486 1.00 94.69 116 GLU A N 1
ATOM 915 C CA . GLU A 1 116 ? 14.533 -9.828 -15.569 1.00 94.69 116 GLU A CA 1
ATOM 916 C C . GLU A 1 116 ? 14.588 -8.909 -14.329 1.00 94.69 116 GLU A C 1
ATOM 918 O O . GLU A 1 116 ? 15.564 -8.201 -14.069 1.00 94.69 116 GLU A O 1
ATOM 923 N N . VAL A 1 117 ? 13.509 -8.924 -13.546 1.00 95.69 117 VAL A N 1
ATOM 924 C CA . VAL A 1 117 ? 13.378 -8.283 -12.227 1.00 95.69 117 VAL A CA 1
ATOM 925 C C . VAL A 1 117 ? 13.021 -9.329 -11.179 1.00 95.69 117 VAL A C 1
ATOM 927 O O . VAL A 1 117 ? 12.352 -10.312 -11.487 1.00 95.69 117 VAL A O 1
ATOM 930 N N . ASN A 1 118 ? 13.436 -9.124 -9.930 1.00 95.38 118 ASN A N 1
ATOM 931 C CA . ASN A 1 118 ? 13.244 -10.133 -8.882 1.00 95.38 118 ASN A CA 1
ATOM 932 C C . ASN A 1 118 ? 11.766 -10.364 -8.531 1.00 95.38 118 ASN A C 1
ATOM 934 O O . ASN A 1 118 ? 11.388 -11.468 -8.139 1.00 95.38 118 ASN A O 1
ATOM 938 N N . ARG A 1 119 ? 10.922 -9.335 -8.659 1.00 95.31 119 ARG A N 1
ATOM 939 C CA . ARG A 1 119 ? 9.478 -9.413 -8.403 1.00 95.31 119 ARG A CA 1
ATOM 940 C C . ARG A 1 119 ? 8.697 -8.748 -9.545 1.00 95.31 119 ARG A C 1
ATOM 942 O O . ARG A 1 119 ? 8.335 -7.578 -9.440 1.00 95.31 119 ARG A O 1
ATOM 949 N N . PRO A 1 120 ? 8.450 -9.463 -10.658 1.00 96.25 120 PRO A N 1
ATOM 950 C CA . PRO A 1 120 ? 7.599 -8.973 -11.739 1.00 96.25 120 PRO A CA 1
ATOM 951 C C . PRO A 1 120 ? 6.160 -8.803 -11.245 1.00 96.25 120 PRO A C 1
ATOM 953 O O . PRO A 1 120 ? 5.526 -9.778 -10.841 1.00 96.25 120 PRO A O 1
ATOM 956 N N . TYR A 1 121 ? 5.638 -7.575 -11.251 1.00 94.75 121 TYR A N 1
ATOM 957 C CA . TYR A 1 121 ? 4.275 -7.298 -10.793 1.00 94.75 121 TYR A CA 1
ATOM 958 C C . TYR A 1 121 ? 3.767 -5.923 -11.251 1.00 94.75 121 TYR A C 1
ATOM 960 O O . TYR A 1 121 ? 4.424 -5.200 -12.007 1.00 94.75 121 TYR A O 1
ATOM 968 N N . LYS A 1 122 ? 2.569 -5.557 -10.787 1.00 94.62 122 LYS A N 1
ATOM 969 C CA . LYS A 1 122 ? 2.006 -4.213 -10.910 1.00 94.62 122 LYS A CA 1
ATOM 970 C C . LYS A 1 122 ? 2.251 -3.434 -9.619 1.00 94.62 122 LYS A C 1
ATOM 972 O O . LYS A 1 122 ? 1.882 -3.892 -8.545 1.00 94.62 122 LYS A O 1
ATOM 977 N N . TYR A 1 123 ? 2.835 -2.251 -9.742 1.00 95.38 123 TYR A N 1
ATOM 978 C CA . TYR A 1 123 ? 3.194 -1.390 -8.622 1.00 95.38 123 TYR A CA 1
ATOM 979 C C . TYR A 1 123 ? 2.491 -0.043 -8.731 1.00 95.38 123 TYR A C 1
ATOM 981 O O . TYR A 1 123 ? 2.409 0.540 -9.811 1.00 95.38 123 TYR A O 1
ATOM 989 N N . GLU A 1 124 ? 2.020 0.474 -7.601 1.00 96.38 124 GLU A N 1
ATOM 990 C CA . GLU A 1 124 ? 1.568 1.859 -7.492 1.00 96.38 124 GLU A CA 1
ATOM 991 C C . GLU A 1 124 ? 2.752 2.799 -7.232 1.00 96.38 124 GLU A C 1
ATOM 993 O O . GLU A 1 124 ? 3.526 2.594 -6.292 1.00 96.38 124 GLU A O 1
ATOM 998 N N . LEU A 1 125 ? 2.877 3.841 -8.054 1.00 95.12 125 LEU A N 1
ATOM 999 C CA . LEU A 1 125 ? 3.837 4.926 -7.860 1.00 95.12 125 LEU A CA 1
ATOM 1000 C C . LEU A 1 125 ? 3.121 6.205 -7.428 1.00 95.12 125 LEU A C 1
ATOM 1002 O O . LEU A 1 125 ? 1.999 6.468 -7.854 1.00 95.12 125 LEU A O 1
ATOM 1006 N N . ILE A 1 126 ? 3.797 7.044 -6.650 1.00 93.38 126 ILE A N 1
ATOM 1007 C CA . ILE A 1 126 ? 3.318 8.394 -6.328 1.00 93.38 126 ILE A CA 1
ATOM 1008 C C . ILE A 1 126 ? 4.007 9.458 -7.191 1.00 93.38 126 ILE A C 1
ATOM 1010 O O . ILE A 1 126 ? 4.953 9.198 -7.947 1.00 93.38 126 ILE A O 1
ATOM 1014 N N . ASN A 1 127 ? 3.492 10.685 -7.114 1.00 86.12 127 ASN A N 1
ATOM 1015 C CA . ASN A 1 127 ? 4.114 11.837 -7.756 1.00 86.12 127 ASN A CA 1
ATOM 1016 C C . ASN A 1 127 ? 5.521 12.009 -7.160 1.00 86.12 127 ASN A C 1
ATOM 1018 O O . ASN A 1 127 ? 5.653 12.042 -5.940 1.00 86.12 127 ASN A O 1
ATOM 1022 N N . ASN A 1 128 ? 6.537 12.099 -8.027 1.00 89.31 128 ASN A N 1
ATOM 1023 C CA . ASN A 1 128 ? 7.985 12.170 -7.740 1.00 89.31 128 ASN A CA 1
ATOM 1024 C C . ASN A 1 128 ? 8.763 10.847 -7.739 1.00 89.31 128 ASN A C 1
ATOM 1026 O O . ASN A 1 128 ? 9.985 10.877 -7.625 1.00 89.31 128 ASN A O 1
ATOM 1030 N N . GLU A 1 129 ? 8.109 9.707 -7.949 1.00 93.06 129 GLU A N 1
ATOM 1031 C CA . GLU A 1 129 ? 8.824 8.438 -8.103 1.00 93.06 129 GLU A CA 1
ATOM 1032 C C . GLU A 1 129 ? 9.115 8.093 -9.559 1.00 93.06 129 GLU A C 1
ATOM 1034 O O . GLU A 1 129 ? 8.333 8.381 -10.478 1.00 93.06 129 GLU A O 1
ATOM 1039 N N . ASN A 1 130 ? 10.261 7.447 -9.750 1.00 91.25 130 ASN A N 1
ATOM 1040 C CA . ASN A 1 130 ? 10.836 7.149 -11.054 1.00 91.25 130 ASN A CA 1
ATOM 1041 C C . ASN A 1 130 ? 11.164 5.651 -11.215 1.00 91.25 130 ASN A C 1
ATOM 1043 O O . ASN A 1 130 ? 10.779 4.806 -10.406 1.00 91.25 130 ASN A O 1
ATOM 1047 N N . LEU A 1 131 ? 11.864 5.313 -12.303 1.00 90.12 131 LEU A N 1
ATOM 1048 C CA . LEU A 1 131 ? 12.251 3.938 -12.622 1.00 90.12 131 LEU A CA 1
ATOM 1049 C C . LEU A 1 131 ? 13.104 3.289 -11.521 1.00 90.12 131 LEU A C 1
ATOM 1051 O O . LEU A 1 131 ? 12.929 2.105 -11.252 1.00 90.12 131 LEU A O 1
ATOM 1055 N N . ASN A 1 132 ? 14.001 4.035 -10.874 1.00 91.06 132 ASN A N 1
ATOM 1056 C CA . ASN A 1 132 ? 14.841 3.487 -9.811 1.00 91.06 132 ASN A CA 1
ATOM 1057 C C . ASN A 1 132 ? 14.005 3.101 -8.587 1.00 91.06 132 ASN A C 1
ATOM 1059 O O . ASN A 1 132 ? 14.271 2.070 -7.975 1.00 91.06 132 ASN A O 1
ATOM 1063 N N . ASP A 1 133 ? 12.980 3.884 -8.249 1.00 93.00 133 ASP A N 1
ATOM 1064 C CA . ASP A 1 133 ? 12.065 3.556 -7.150 1.00 93.00 133 ASP A CA 1
ATOM 1065 C C . ASP A 1 133 ? 11.237 2.316 -7.488 1.00 93.00 133 ASP A C 1
ATOM 1067 O O . ASP A 1 133 ? 11.166 1.381 -6.693 1.00 93.00 133 ASP A O 1
ATOM 1071 N N . LEU A 1 134 ? 10.722 2.243 -8.719 1.00 94.12 134 LEU A N 1
ATOM 1072 C CA . LEU A 1 134 ? 10.034 1.054 -9.217 1.00 94.12 134 LEU A CA 1
ATOM 1073 C C . LEU A 1 134 ? 10.925 -0.196 -9.153 1.00 94.12 134 LEU A C 1
ATOM 1075 O O . LEU A 1 134 ? 10.474 -1.245 -8.696 1.00 94.12 134 LEU A O 1
ATOM 1079 N N . LEU A 1 135 ? 12.190 -0.093 -9.570 1.00 93.00 135 LEU A N 1
ATOM 1080 C CA . LEU A 1 135 ? 13.149 -1.194 -9.480 1.00 93.00 135 LEU A CA 1
ATOM 1081 C C . LEU A 1 135 ? 13.402 -1.598 -8.028 1.00 93.00 135 LEU A C 1
ATOM 1083 O O . LEU A 1 135 ? 13.435 -2.792 -7.744 1.00 93.00 135 LEU A O 1
ATOM 1087 N N . LYS A 1 136 ? 13.521 -0.646 -7.095 1.00 92.75 136 LYS A N 1
ATOM 1088 C CA . LYS A 1 136 ? 13.636 -0.953 -5.659 1.00 92.75 136 LYS A CA 1
ATOM 1089 C C . LYS A 1 136 ? 12.412 -1.719 -5.153 1.00 92.75 136 LYS A C 1
ATOM 1091 O O . LYS A 1 136 ? 12.579 -2.735 -4.483 1.00 92.75 136 LYS A O 1
ATOM 1096 N N . PHE A 1 137 ? 11.199 -1.296 -5.511 1.00 92.69 137 PHE A N 1
ATOM 1097 C CA . PHE A 1 137 ? 9.965 -1.999 -5.131 1.00 92.69 137 PHE A CA 1
ATOM 1098 C C . PHE A 1 137 ? 9.874 -3.404 -5.749 1.00 92.69 137 PHE A C 1
ATOM 1100 O O . PHE A 1 137 ? 9.407 -4.343 -5.100 1.00 92.69 137 PHE A O 1
ATOM 1107 N N . ALA A 1 138 ? 10.397 -3.571 -6.967 1.00 94.50 138 ALA A N 1
ATOM 1108 C CA . ALA A 1 138 ? 10.539 -4.859 -7.645 1.00 94.50 138 ALA A CA 1
ATOM 1109 C C . ALA A 1 138 ? 11.678 -5.738 -7.090 1.00 94.50 138 ALA A C 1
ATOM 1111 O O . ALA A 1 138 ? 11.896 -6.848 -7.575 1.00 94.50 138 ALA A O 1
ATOM 1112 N N . GLY A 1 139 ? 12.406 -5.275 -6.068 1.00 92.31 139 GLY A N 1
ATOM 1113 C CA . GLY A 1 139 ? 13.530 -5.996 -5.469 1.00 92.31 139 GLY A CA 1
ATOM 1114 C C . GLY A 1 139 ? 14.810 -5.966 -6.306 1.00 92.31 139 GLY A C 1
ATOM 1115 O O . GLY A 1 139 ? 15.708 -6.762 -6.058 1.00 92.31 139 GLY A O 1
ATOM 1116 N N . GLY A 1 140 ? 14.907 -5.072 -7.286 1.00 93.00 140 GLY A N 1
ATOM 1117 C CA . GLY A 1 140 ? 16.033 -4.946 -8.204 1.00 93.00 140 GLY A CA 1
ATOM 1118 C C . GLY A 1 140 ? 15.937 -5.853 -9.431 1.00 93.00 140 GLY A C 1
ATOM 1119 O O . GLY A 1 140 ? 14.976 -6.600 -9.632 1.00 93.00 140 GLY A O 1
ATOM 1120 N N . LEU A 1 141 ? 16.964 -5.752 -10.271 1.00 93.50 141 LEU A N 1
ATOM 1121 C CA . LEU A 1 141 ? 17.153 -6.621 -11.427 1.00 93.50 141 LEU A CA 1
ATOM 1122 C C . LEU A 1 141 ? 17.662 -8.002 -10.994 1.00 93.50 141 LEU A C 1
ATOM 1124 O O . LEU A 1 141 ? 18.348 -8.124 -9.976 1.00 93.50 141 LEU A O 1
ATOM 1128 N N . THR A 1 142 ? 17.369 -9.030 -11.788 1.00 93.75 142 THR A N 1
ATOM 1129 C CA . THR A 1 142 ? 18.025 -10.336 -11.635 1.00 93.75 142 THR A CA 1
ATOM 1130 C C . THR A 1 142 ? 19.481 -10.255 -12.115 1.00 93.75 142 THR A C 1
ATOM 1132 O O . THR A 1 142 ? 19.892 -9.312 -12.797 1.00 93.75 142 THR A O 1
ATOM 1135 N N . VAL A 1 143 ? 20.277 -11.282 -11.807 1.00 90.75 143 VAL A N 1
ATOM 1136 C CA . VAL A 1 143 ? 21.677 -11.383 -12.265 1.00 90.75 143 VAL A CA 1
ATOM 1137 C C . VAL A 1 143 ? 21.820 -11.516 -13.786 1.00 90.75 143 VAL A C 1
ATOM 1139 O O . VAL A 1 143 ? 22.872 -11.188 -14.327 1.00 90.75 143 VAL A O 1
ATOM 1142 N N . ASN A 1 144 ? 20.768 -11.963 -14.478 1.00 90.00 144 ASN A N 1
ATOM 1143 C CA . ASN A 1 144 ? 20.761 -12.172 -15.928 1.00 90.00 144 ASN A CA 1
ATOM 1144 C C . ASN A 1 144 ? 20.240 -10.950 -16.702 1.00 90.00 144 ASN A C 1
ATOM 1146 O O . ASN A 1 144 ? 20.162 -10.977 -17.931 1.00 90.00 144 ASN A O 1
ATOM 1150 N N . ALA A 1 145 ? 19.869 -9.875 -16.004 1.00 89.12 145 ALA A N 1
ATOM 1151 C CA . ALA A 1 145 ? 19.284 -8.700 -16.623 1.00 89.12 145 ALA A CA 1
ATOM 1152 C C . ALA A 1 145 ? 20.296 -7.927 -17.480 1.00 89.12 145 ALA A C 1
ATOM 1154 O O . ALA A 1 145 ? 21.322 -7.435 -17.001 1.00 89.12 145 ALA A O 1
ATOM 1155 N N . LEU A 1 146 ? 19.952 -7.711 -18.750 1.00 85.50 146 LEU A N 1
ATOM 1156 C CA . LEU A 1 146 ? 20.691 -6.801 -19.621 1.00 85.50 146 LEU A CA 1
ATOM 1157 C C . LEU A 1 146 ? 20.323 -5.348 -19.293 1.00 85.50 146 LEU A C 1
ATOM 1159 O O . LEU A 1 146 ? 19.328 -4.817 -19.784 1.00 85.50 146 LEU A O 1
ATOM 1163 N N . LYS A 1 147 ? 21.164 -4.680 -18.494 1.00 82.19 147 LYS A N 1
ATOM 1164 C CA . LYS A 1 147 ? 20.981 -3.273 -18.079 1.00 82.19 147 LYS A CA 1
ATOM 1165 C C . LYS A 1 147 ? 20.849 -2.277 -19.245 1.00 82.19 147 LYS A C 1
ATOM 1167 O O . LYS A 1 147 ? 20.327 -1.181 -19.055 1.00 82.19 147 LYS A O 1
ATOM 1172 N N . SER A 1 148 ? 21.320 -2.637 -20.438 1.00 80.31 148 SER A N 1
ATOM 1173 C CA . SER A 1 148 ? 21.270 -1.806 -21.645 1.00 80.31 148 SER A CA 1
ATOM 1174 C C . SER A 1 148 ? 19.952 -1.884 -22.424 1.00 80.31 148 SER A C 1
ATOM 1176 O O . SER A 1 148 ? 19.789 -1.121 -23.372 1.00 80.31 148 SER A O 1
ATOM 1178 N N . ASN A 1 149 ? 19.035 -2.789 -22.065 1.00 83.38 149 ASN A N 1
ATOM 1179 C CA . ASN A 1 149 ? 17.821 -3.061 -22.837 1.00 83.38 149 ASN A CA 1
ATOM 1180 C C . ASN A 1 149 ? 16.556 -2.926 -21.980 1.00 83.38 149 ASN A C 1
ATOM 1182 O O . ASN A 1 149 ? 15.811 -3.887 -21.784 1.00 83.38 149 ASN A O 1
ATOM 1186 N N . ILE A 1 150 ? 16.316 -1.727 -21.449 1.00 84.75 150 ILE A N 1
ATOM 1187 C CA . ILE A 1 150 ? 15.058 -1.416 -20.767 1.00 84.75 150 ILE A CA 1
ATOM 1188 C C . ILE A 1 150 ? 14.153 -0.651 -21.708 1.00 84.75 150 ILE A C 1
ATOM 1190 O O . ILE A 1 150 ? 14.551 0.357 -22.278 1.00 84.75 150 ILE A O 1
ATOM 1194 N N . LYS A 1 151 ? 12.910 -1.112 -21.832 1.00 89.38 151 LYS A N 1
ATOM 1195 C CA . LYS A 1 151 ? 11.886 -0.458 -22.641 1.00 89.38 151 LYS A CA 1
ATOM 1196 C C . LYS A 1 151 ? 10.790 0.064 -21.730 1.00 89.38 151 LYS A C 1
ATOM 1198 O O . LYS A 1 151 ? 10.135 -0.713 -21.039 1.00 89.38 151 LYS A O 1
ATOM 1203 N N . ILE A 1 152 ? 10.555 1.369 -21.756 1.00 89.12 152 ILE A N 1
ATOM 1204 C CA . ILE A 1 152 ? 9.379 1.973 -21.137 1.00 89.12 152 ILE A CA 1
ATOM 1205 C C . ILE A 1 152 ? 8.341 2.183 -22.227 1.00 89.12 152 ILE A C 1
ATOM 1207 O O . ILE A 1 152 ? 8.556 2.956 -23.157 1.00 89.12 152 ILE A O 1
ATOM 1211 N N . LYS A 1 153 ? 7.199 1.512 -22.087 1.00 91.50 153 LYS A N 1
ATOM 1212 C CA . LYS A 1 153 ? 6.010 1.765 -22.898 1.00 91.50 153 LYS A CA 1
ATOM 1213 C C . LYS A 1 153 ? 5.074 2.676 -22.114 1.00 91.50 153 LYS A C 1
ATOM 1215 O O . LYS A 1 153 ? 4.643 2.317 -21.020 1.00 91.50 153 LYS A O 1
ATOM 1220 N N . ARG A 1 154 ? 4.749 3.835 -22.674 1.00 89.31 154 ARG A N 1
ATOM 1221 C CA . ARG A 1 154 ? 3.804 4.793 -22.098 1.00 89.31 154 ARG A CA 1
ATOM 1222 C C . ARG A 1 154 ? 2.744 5.159 -23.127 1.00 89.31 154 ARG A C 1
ATOM 1224 O O . ARG A 1 154 ? 3.036 5.188 -24.316 1.00 89.31 154 ARG A O 1
ATOM 1231 N N . ILE A 1 155 ? 1.531 5.416 -22.660 1.00 88.06 155 ILE A N 1
ATOM 1232 C CA . ILE A 1 155 ? 0.463 5.987 -23.477 1.00 88.06 155 ILE A CA 1
ATOM 1233 C C . ILE A 1 155 ? 0.385 7.473 -23.115 1.00 88.06 155 ILE A C 1
ATOM 1235 O O . ILE A 1 155 ? 0.164 7.795 -21.949 1.00 88.06 155 ILE A O 1
ATOM 1239 N N . GLU A 1 156 ? 0.642 8.353 -24.079 1.00 88.19 156 GLU A N 1
ATOM 1240 C CA . GLU A 1 156 ? 0.575 9.818 -23.954 1.00 88.19 156 GLU A CA 1
ATOM 1241 C C . GLU A 1 156 ? -0.207 10.351 -25.162 1.00 88.19 156 GLU A C 1
ATOM 1243 O O . GLU A 1 156 ? 0.082 9.946 -26.287 1.00 88.19 156 GLU A O 1
ATOM 1248 N N . ASP A 1 157 ? -1.198 11.218 -24.939 1.00 86.88 157 ASP A N 1
ATOM 1249 C CA . ASP A 1 157 ? -1.993 11.863 -26.000 1.00 86.88 157 ASP A CA 1
ATOM 1250 C C . ASP A 1 157 ? -2.540 10.881 -27.059 1.00 86.88 157 ASP A C 1
ATOM 1252 O O . ASP A 1 157 ? -2.408 11.094 -28.261 1.00 86.88 157 ASP A O 1
ATOM 1256 N N . ASP A 1 158 ? -3.111 9.762 -26.594 1.00 87.56 158 ASP A N 1
ATOM 1257 C CA . ASP A 1 158 ? -3.641 8.662 -27.425 1.00 87.56 158 ASP A CA 1
ATOM 1258 C C . ASP A 1 158 ? -2.596 7.975 -28.336 1.00 87.56 158 ASP A C 1
ATOM 1260 O O . ASP A 1 158 ? -2.916 7.243 -29.271 1.00 87.56 158 ASP A O 1
ATOM 1264 N N . SER A 1 159 ? -1.308 8.166 -28.039 1.00 86.88 159 SER A N 1
ATOM 1265 C CA . SER A 1 159 ? -0.186 7.557 -28.751 1.00 86.88 159 SER A CA 1
ATOM 1266 C C . SER A 1 159 ? 0.660 6.676 -27.831 1.00 86.88 159 SER A C 1
ATOM 1268 O O . SER A 1 159 ? 0.827 6.940 -26.638 1.00 86.88 159 SER A O 1
ATOM 1270 N N . VAL A 1 160 ? 1.214 5.593 -28.382 1.00 89.94 160 VAL A N 1
ATOM 1271 C CA . VAL A 1 160 ? 2.163 4.741 -27.658 1.00 89.94 160 VAL A CA 1
ATOM 1272 C C . VAL A 1 160 ? 3.572 5.274 -27.873 1.00 89.94 160 VAL A C 1
ATOM 1274 O O . VAL A 1 160 ? 4.129 5.170 -28.965 1.00 89.94 160 VAL A O 1
ATOM 1277 N N . ARG A 1 161 ? 4.191 5.754 -26.797 1.00 91.56 161 ARG A N 1
ATOM 1278 C CA . ARG A 1 161 ? 5.605 6.112 -26.758 1.00 91.56 161 ARG A CA 1
ATOM 1279 C C . ARG A 1 161 ? 6.425 4.955 -26.198 1.00 91.56 161 ARG A C 1
ATOM 1281 O O . ARG A 1 161 ? 6.155 4.465 -25.101 1.00 91.56 161 ARG A O 1
ATOM 1288 N N . ILE A 1 162 ? 7.447 4.541 -26.942 1.00 89.12 162 ILE A N 1
ATOM 1289 C CA . ILE A 1 162 ? 8.455 3.579 -26.484 1.00 89.12 162 ILE A CA 1
ATOM 1290 C C . ILE A 1 162 ? 9.749 4.347 -26.233 1.00 89.12 162 ILE A C 1
ATOM 1292 O O . ILE A 1 162 ? 10.223 5.073 -27.103 1.00 89.12 162 ILE A O 1
ATOM 1296 N N . ILE A 1 163 ? 10.294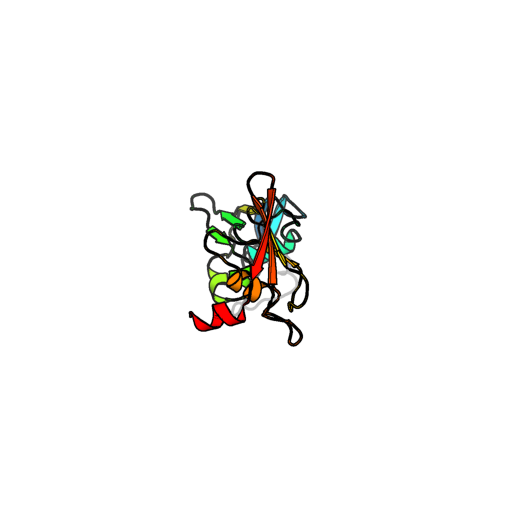 4.208 -25.030 1.00 88.06 163 ILE A N 1
ATOM 1297 C CA . ILE A 1 163 ? 11.562 4.812 -24.626 1.00 88.06 163 ILE A CA 1
ATOM 1298 C C . ILE A 1 163 ? 12.521 3.671 -24.315 1.00 88.06 163 ILE A C 1
ATOM 1300 O O . ILE A 1 163 ? 12.286 2.909 -23.376 1.00 88.06 163 ILE A O 1
ATOM 1304 N N . ASP A 1 164 ? 13.589 3.561 -25.098 1.00 86.25 164 ASP A N 1
ATOM 1305 C CA . ASP A 1 164 ? 14.691 2.649 -24.815 1.00 86.25 164 ASP A CA 1
ATOM 1306 C C . ASP A 1 164 ? 15.669 3.335 -23.851 1.00 86.25 164 ASP A C 1
ATOM 1308 O O . ASP A 1 164 ? 16.102 4.467 -24.074 1.00 86.25 164 ASP A O 1
ATOM 1312 N N . LEU A 1 165 ? 15.994 2.663 -22.751 1.00 82.00 165 LEU A N 1
ATOM 1313 C CA . LEU A 1 165 ? 16.870 3.150 -21.695 1.00 82.00 165 LEU A CA 1
ATOM 1314 C C . LEU A 1 165 ? 18.037 2.194 -21.479 1.00 82.00 165 LEU A C 1
ATOM 1316 O O . LEU A 1 165 ? 17.880 0.972 -21.452 1.00 82.00 165 LEU A O 1
ATOM 1320 N N . ASN A 1 166 ? 19.201 2.788 -21.228 1.00 82.00 166 ASN A N 1
ATOM 1321 C CA . ASN A 1 166 ? 20.402 2.092 -20.798 1.00 82.00 166 ASN A CA 1
ATOM 1322 C C . ASN A 1 166 ? 20.728 2.490 -19.350 1.00 82.00 166 ASN A C 1
ATOM 1324 O O . ASN A 1 166 ? 21.230 3.586 -19.098 1.00 82.00 166 ASN A O 1
ATOM 1328 N N . LEU A 1 167 ? 20.458 1.601 -18.387 1.00 74.25 167 LEU A N 1
ATOM 1329 C CA . LEU A 1 167 ? 20.717 1.866 -16.965 1.00 74.25 167 LEU A CA 1
ATOM 1330 C C . LEU A 1 167 ? 22.197 2.106 -16.664 1.00 74.25 167 LEU A C 1
ATOM 1332 O O . LEU A 1 167 ? 22.507 2.867 -15.754 1.00 74.25 167 LEU A O 1
ATOM 1336 N N . THR A 1 168 ? 23.116 1.525 -17.438 1.00 73.31 168 THR A N 1
ATOM 1337 C CA . THR A 1 168 ? 24.561 1.732 -17.247 1.00 73.31 168 THR A CA 1
ATOM 1338 C C . THR A 1 168 ? 24.966 3.195 -17.453 1.00 73.31 168 THR A C 1
ATOM 1340 O O . THR A 1 168 ? 25.997 3.629 -16.944 1.00 73.31 168 THR A O 1
ATOM 1343 N N . GLN A 1 169 ? 24.170 3.973 -18.192 1.00 67.12 169 GLN A N 1
ATOM 1344 C CA . GLN A 1 169 ? 24.387 5.411 -18.366 1.00 67.12 169 GLN A CA 1
ATOM 1345 C C . GLN A 1 169 ? 23.802 6.229 -17.206 1.00 67.12 169 GLN A C 1
ATOM 1347 O O . GLN A 1 169 ? 24.367 7.258 -16.857 1.00 67.12 169 GLN A O 1
ATOM 1352 N N . LEU A 1 170 ? 22.721 5.755 -16.578 1.00 62.72 170 LEU A N 1
ATOM 1353 C CA . LEU A 1 170 ? 22.077 6.413 -15.435 1.00 62.72 170 LEU A CA 1
ATOM 1354 C C . LEU A 1 170 ? 22.863 6.214 -14.129 1.00 62.72 170 LEU A C 1
ATOM 1356 O O . LEU A 1 170 ? 22.935 7.132 -13.320 1.00 62.72 170 LEU A O 1
ATOM 1360 N N . GLU A 1 171 ? 23.510 5.057 -13.951 1.00 61.69 171 GLU A N 1
ATOM 1361 C CA . GLU A 1 171 ? 24.367 4.753 -12.789 1.00 61.69 171 GLU A CA 1
ATOM 1362 C C . GLU A 1 171 ? 25.657 5.601 -12.735 1.00 61.69 171 GLU A C 1
ATOM 1364 O O . GLU A 1 171 ? 26.297 5.655 -11.694 1.00 61.69 171 GLU A O 1
ATOM 1369 N N . LYS A 1 172 ? 26.059 6.264 -13.832 1.00 55.19 172 LYS A N 1
ATOM 1370 C CA . LYS A 1 172 ? 27.281 7.096 -13.895 1.00 55.19 172 LYS A CA 1
ATOM 1371 C C . LYS A 1 172 ? 27.060 8.576 -13.559 1.00 55.19 172 LYS A C 1
ATOM 1373 O O . LYS A 1 172 ? 28.025 9.334 -13.550 1.00 55.19 172 LYS A O 1
ATOM 1378 N N . ILE A 1 173 ? 25.808 8.996 -13.372 1.00 47.84 173 ILE A N 1
ATOM 1379 C CA . ILE A 1 173 ? 25.414 10.409 -13.214 1.00 47.84 173 ILE A CA 1
ATOM 1380 C C . ILE A 1 173 ? 24.949 10.708 -11.770 1.00 47.84 173 ILE A C 1
ATOM 1382 O O . ILE A 1 173 ? 24.708 11.864 -11.430 1.00 47.84 173 ILE A O 1
ATOM 1386 N N . GLY A 1 174 ? 24.844 9.686 -10.914 1.00 41.72 174 GLY A N 1
ATOM 1387 C CA . GLY A 1 174 ? 24.611 9.815 -9.468 1.00 41.72 174 GLY A CA 1
ATOM 1388 C C . GLY A 1 174 ? 25.847 9.434 -8.673 1.00 41.72 174 GLY A C 1
ATOM 1389 O O . GLY A 1 174 ? 25.973 9.954 -7.545 1.00 41.72 174 GLY A O 1
#

Radius of gyration: 24.67 Å; chains: 1; bounding box: 50×39×83 Å

Foldseek 3Di:
DVVPCVPPDDDDDPDDDDDDPDADWAWEFEDEQFQAGGIDTDGQQDFPVVVCVVSVHGDPFWDQWQKWKDDVPDDTDTDRNVCVVVDVVCRVVGRDDHHIYIYTYGQDAWDFDDDQFQAGGIDGDDPPDDPVVVSVVSVHGHPPDQQQADWDWDQDPNDTDIDGDRVVVVVVVD

pLDDT: mean 86.65, std 14.28, range [41.72, 98.56]

Sequence (174 aa):
MASKLKNYYYFQKENFELTVITARTINVNIYGEVFTNGTFNISAINTAFNALIASGGPTNLGSVRKIQVTRPGQKPKNLDVYLYLNNPSITQDFYLNENDFIFVPIAEKLVTISGEVNRPYKYELINNENLNDLLKFAGGLTVNALKSNIKIKRIEDDSVRIIDLNLTQLEKIG